Protein AF-A0A2G6KRS6-F1 (afdb_monomer)

Structure (mmCIF, N/CA/C/O backbone):
data_AF-A0A2G6KRS6-F1
#
_entry.id   AF-A0A2G6KRS6-F1
#
loop_
_atom_site.group_PDB
_atom_site.id
_atom_site.type_symbol
_atom_site.label_atom_id
_atom_site.label_alt_id
_atom_site.label_comp_id
_atom_site.label_asym_id
_atom_site.label_entity_id
_atom_site.label_seq_id
_atom_site.pdbx_PDB_ins_code
_atom_site.Cartn_x
_atom_site.Cartn_y
_atom_site.Cartn_z
_atom_site.occupancy
_atom_site.B_iso_or_equiv
_atom_site.auth_seq_id
_atom_site.auth_comp_id
_atom_site.auth_asym_id
_atom_site.auth_atom_id
_atom_site.pdbx_PDB_model_num
ATOM 1 N N . MET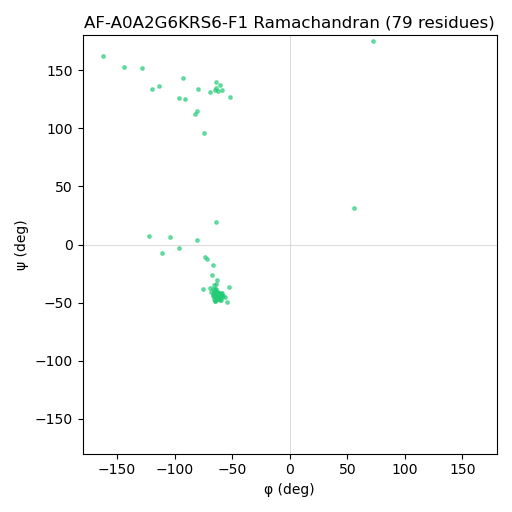 A 1 1 ? 8.171 -13.575 -4.978 1.00 51.16 1 MET A N 1
ATOM 2 C CA . MET A 1 1 ? 8.142 -12.100 -5.113 1.00 51.16 1 MET A CA 1
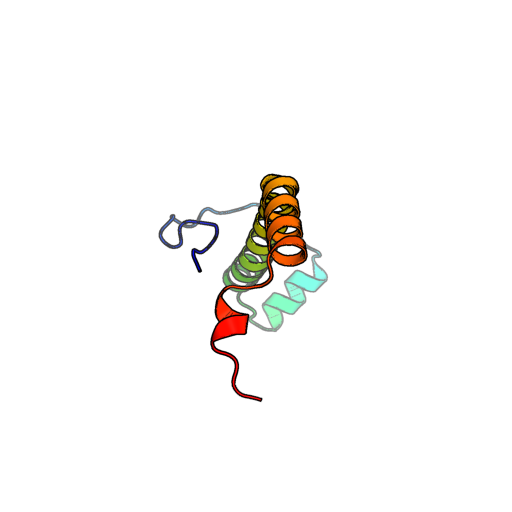ATOM 3 C C . MET A 1 1 ? 8.368 -11.506 -3.737 1.00 51.16 1 MET A C 1
ATOM 5 O O . MET A 1 1 ? 7.569 -11.790 -2.851 1.00 51.16 1 MET A O 1
ATOM 9 N N . GLN A 1 2 ? 9.467 -10.777 -3.531 1.00 56.69 2 GLN A N 1
ATOM 10 C CA . GLN A 1 2 ? 9.731 -10.135 -2.241 1.00 56.69 2 GLN A CA 1
ATOM 11 C C . GLN A 1 2 ? 8.584 -9.172 -1.917 1.00 56.69 2 GLN A C 1
ATOM 13 O O . GLN A 1 2 ? 8.111 -8.426 -2.777 1.00 56.69 2 GLN A O 1
ATOM 18 N N . ALA A 1 3 ? 8.074 -9.242 -0.691 1.00 62.44 3 ALA A N 1
ATOM 19 C CA . ALA A 1 3 ? 7.234 -8.180 -0.176 1.00 62.44 3 ALA A CA 1
ATOM 20 C C . ALA A 1 3 ? 8.101 -6.916 -0.145 1.00 62.44 3 ALA A C 1
ATOM 22 O O . ALA A 1 3 ? 9.239 -6.971 0.301 1.00 62.44 3 ALA A O 1
ATOM 23 N N . GLY A 1 4 ? 7.593 -5.798 -0.652 1.00 76.31 4 GLY A N 1
ATOM 24 C CA . GLY A 1 4 ? 8.301 -4.518 -0.682 1.00 76.31 4 GLY A CA 1
ATOM 25 C C . GLY A 1 4 ? 8.620 -3.898 0.684 1.00 76.31 4 GLY A C 1
ATOM 26 O O . GLY A 1 4 ? 8.769 -2.683 0.766 1.00 76.31 4 GLY A O 1
ATOM 27 N N . PHE A 1 5 ? 8.605 -4.695 1.751 1.00 86.06 5 PHE A N 1
ATOM 28 C CA . PHE A 1 5 ? 8.758 -4.341 3.155 1.00 86.06 5 PHE A CA 1
ATOM 29 C C . PHE A 1 5 ? 9.117 -5.608 3.957 1.00 86.06 5 PHE A C 1
ATOM 31 O O . PHE A 1 5 ? 8.893 -6.727 3.490 1.00 86.06 5 PHE A O 1
ATOM 38 N N . ASP A 1 6 ? 9.638 -5.429 5.172 1.00 90.81 6 ASP A N 1
ATOM 39 C CA . ASP A 1 6 ? 9.944 -6.523 6.099 1.00 90.81 6 ASP A CA 1
ATOM 40 C C . ASP A 1 6 ? 8.671 -7.005 6.834 1.00 90.81 6 ASP A C 1
ATOM 42 O O . ASP A 1 6 ? 8.099 -6.238 7.615 1.00 90.81 6 ASP A O 1
ATOM 46 N N . PRO A 1 7 ? 8.209 -8.257 6.626 1.00 87.94 7 PRO A N 1
ATOM 47 C CA . PRO A 1 7 ? 7.029 -8.793 7.304 1.00 87.94 7 PRO A CA 1
ATOM 48 C C . PRO A 1 7 ? 7.245 -9.089 8.797 1.00 87.94 7 PRO A C 1
ATOM 50 O O . PRO A 1 7 ? 6.266 -9.344 9.495 1.00 87.94 7 PRO A O 1
ATOM 53 N N . GLN A 1 8 ? 8.489 -9.092 9.285 1.00 90.94 8 GLN A N 1
ATOM 54 C CA . GLN A 1 8 ? 8.826 -9.312 10.698 1.00 90.94 8 GLN A CA 1
ATOM 55 C C . GLN A 1 8 ? 9.015 -8.004 11.475 1.00 90.94 8 GLN A C 1
ATOM 57 O O . GLN A 1 8 ? 9.213 -8.033 12.692 1.00 90.94 8 GLN A O 1
ATOM 62 N N . ALA A 1 9 ? 8.927 -6.854 10.802 1.00 92.31 9 ALA A N 1
ATOM 63 C CA . ALA A 1 9 ? 9.037 -5.564 11.459 1.00 92.31 9 ALA A CA 1
ATOM 64 C C . ALA A 1 9 ? 7.922 -5.391 12.515 1.00 92.31 9 ALA A C 1
ATOM 66 O O . ALA A 1 9 ? 6.758 -5.723 12.261 1.00 92.31 9 ALA A O 1
ATOM 67 N N . PRO A 1 10 ? 8.237 -4.852 13.708 1.00 92.75 10 PRO A N 1
ATOM 68 C CA . PRO A 1 10 ? 7.249 -4.673 14.762 1.00 92.75 10 PRO A CA 1
ATOM 69 C C . PRO A 1 10 ? 6.164 -3.679 14.337 1.00 92.75 10 PRO A C 1
ATOM 71 O O . PRO A 1 10 ? 6.444 -2.625 13.757 1.00 92.75 10 PRO A O 1
ATOM 74 N N . LYS A 1 11 ? 4.906 -3.983 14.680 1.00 90.38 11 LYS A N 1
ATOM 75 C CA . LYS A 1 11 ? 3.783 -3.084 14.396 1.00 90.38 11 LYS A CA 1
ATOM 76 C C . LYS A 1 11 ? 3.929 -1.792 15.190 1.00 90.38 11 LYS A C 1
ATOM 78 O O . LYS A 1 11 ? 4.136 -1.808 16.402 1.00 90.38 11 LYS A O 1
ATOM 83 N N . LYS A 1 12 ? 3.746 -0.666 14.505 1.00 91.62 12 LYS A N 1
ATOM 84 C CA . LYS A 1 12 ? 3.733 0.665 15.109 1.00 91.62 12 LYS A CA 1
ATOM 85 C C . LYS A 1 12 ? 2.339 1.267 14.991 1.00 91.62 12 LYS A C 1
ATOM 87 O O . LYS A 1 12 ? 1.714 1.180 13.937 1.00 91.62 12 LYS A O 1
ATOM 92 N N . ALA A 1 13 ? 1.857 1.887 16.066 1.00 92.50 13 ALA A N 1
ATOM 93 C CA . ALA A 1 13 ? 0.613 2.644 16.021 1.00 92.50 13 ALA A CA 1
ATOM 94 C C . ALA A 1 13 ? 0.759 3.842 15.069 1.00 92.50 13 ALA A C 1
ATOM 96 O O . ALA A 1 13 ? 1.759 4.562 15.113 1.00 92.50 13 ALA A O 1
ATOM 97 N N . ALA A 1 14 ? -0.248 4.053 14.225 1.00 89.25 14 ALA A N 1
ATOM 98 C CA . ALA A 1 14 ? -0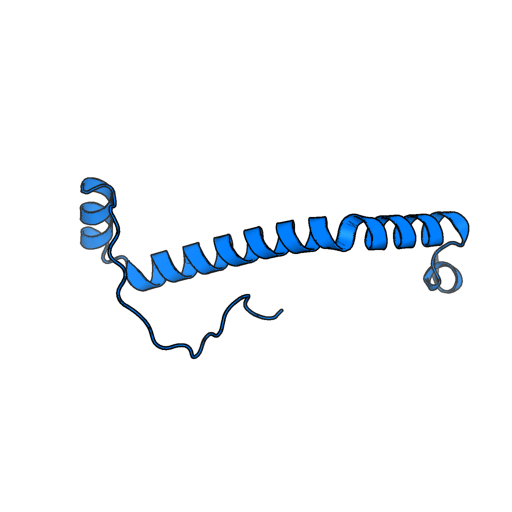.339 5.191 13.321 1.00 89.25 14 ALA A CA 1
ATOM 99 C C . ALA A 1 14 ? -1.607 5.988 13.643 1.00 89.25 14 ALA A C 1
ATOM 101 O O . ALA A 1 14 ? -2.678 5.407 13.813 1.00 89.25 14 ALA A O 1
ATOM 102 N N . ASN A 1 15 ? -1.481 7.313 13.721 1.00 92.19 15 ASN A N 1
ATOM 103 C CA . ASN A 1 15 ? -2.621 8.216 13.853 1.00 92.19 15 ASN A CA 1
ATOM 104 C C . ASN A 1 15 ? -3.073 8.632 12.451 1.00 92.19 15 ASN A C 1
ATOM 106 O O . ASN A 1 15 ? -2.261 9.121 11.668 1.00 92.19 15 ASN A O 1
ATOM 110 N N . LEU A 1 16 ? -4.352 8.431 12.134 1.00 90.56 16 LEU A N 1
ATOM 111 C CA . LEU A 1 16 ? -4.929 8.798 10.844 1.00 90.56 16 LEU A CA 1
ATOM 112 C C . LEU A 1 16 ? -6.363 9.306 10.990 1.00 90.56 16 LEU A C 1
ATOM 114 O O . LEU A 1 16 ? -7.089 8.918 11.905 1.00 90.56 16 LEU A O 1
ATOM 118 N N . SER A 1 17 ? -6.771 10.153 10.050 1.00 94.56 17 SER A N 1
ATOM 119 C CA . SER A 1 17 ? -8.143 10.638 9.926 1.00 94.56 17 SER A CA 1
ATOM 120 C C . SER A 1 17 ? -8.897 9.788 8.905 1.00 94.56 17 SER A C 1
ATOM 122 O O . SER A 1 17 ? -8.451 9.631 7.772 1.00 94.56 17 SER A O 1
ATOM 124 N N . ILE A 1 18 ? -10.044 9.236 9.304 1.00 94.44 18 ILE A N 1
ATOM 125 C CA . ILE A 1 18 ? -10.948 8.460 8.443 1.00 94.44 18 ILE A CA 1
ATOM 126 C C . ILE A 1 18 ? -12.356 9.038 8.586 1.00 94.44 18 ILE A C 1
ATOM 128 O O . ILE A 1 18 ? -12.709 9.572 9.638 1.00 94.44 18 ILE A O 1
ATOM 132 N N . ASN A 1 19 ? -13.171 8.912 7.537 1.00 97.56 19 ASN A N 1
ATOM 133 C CA . ASN A 1 19 ? -14.596 9.217 7.597 1.00 97.56 19 ASN A CA 1
ATOM 134 C C . ASN A 1 19 ? -15.272 8.486 8.780 1.00 97.56 19 ASN A C 1
ATOM 136 O O . ASN A 1 19 ? -15.156 7.267 8.930 1.00 97.56 19 ASN A O 1
ATOM 140 N N . SER A 1 20 ? -15.974 9.243 9.622 1.00 97.06 20 SER A N 1
ATOM 141 C CA . SER A 1 20 ? -16.556 8.739 10.870 1.00 97.06 20 SER A CA 1
ATOM 142 C C . SER A 1 20 ? -17.682 7.725 10.651 1.00 97.06 20 SER A C 1
ATOM 144 O O . SER A 1 20 ? -17.739 6.731 11.374 1.00 97.06 20 SER A O 1
ATOM 146 N N . ASP A 1 21 ? -18.535 7.925 9.643 1.00 98.06 21 ASP A N 1
ATOM 147 C CA . ASP A 1 21 ? -19.616 6.993 9.291 1.00 98.06 21 ASP A CA 1
ATOM 148 C C . ASP A 1 21 ? -19.056 5.660 8.776 1.00 98.06 21 ASP A C 1
ATOM 150 O O . ASP A 1 21 ? -19.456 4.587 9.232 1.00 98.06 21 ASP A O 1
ATOM 154 N N . LEU A 1 22 ? -18.046 5.712 7.903 1.00 97.06 22 LEU A N 1
ATOM 155 C CA . LEU A 1 22 ? -17.352 4.515 7.428 1.00 97.06 22 LEU A CA 1
ATOM 15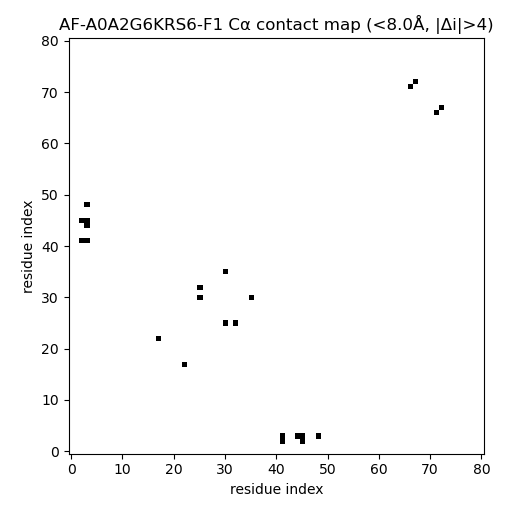6 C C . LEU A 1 22 ? -16.733 3.727 8.589 1.00 97.06 22 LEU A C 1
ATOM 158 O O . LEU A 1 22 ? -16.860 2.504 8.643 1.00 97.06 22 LEU A O 1
ATOM 162 N N . LEU A 1 23 ? -16.090 4.418 9.536 1.00 95.75 23 LEU A N 1
ATOM 163 C CA . LEU A 1 23 ? -15.507 3.782 10.715 1.00 95.75 23 LEU A CA 1
ATOM 164 C C . LEU A 1 23 ? -16.581 3.126 11.594 1.00 95.75 23 LEU A C 1
ATOM 166 O O . LEU A 1 23 ? -16.378 2.006 12.071 1.00 95.75 23 LEU A O 1
ATOM 170 N N . ALA A 1 24 ? -17.719 3.793 11.795 1.00 97.38 24 ALA A N 1
ATOM 171 C CA . ALA A 1 24 ? -18.840 3.248 12.556 1.00 97.38 24 ALA A CA 1
ATOM 172 C C . ALA A 1 24 ? -19.412 1.985 11.891 1.00 97.38 24 ALA A C 1
ATOM 174 O O . ALA A 1 24 ? -19.580 0.963 12.560 1.00 97.38 24 ALA A O 1
ATOM 175 N N . LYS A 1 25 ? -19.619 2.016 10.569 1.00 97.88 25 LYS A N 1
ATOM 176 C CA . LYS A 1 25 ? -20.075 0.863 9.775 1.00 97.88 25 LYS A CA 1
ATOM 177 C C . LYS A 1 25 ? -19.075 -0.291 9.798 1.00 97.88 25 LYS A C 1
ATOM 179 O O . LYS A 1 25 ? -19.458 -1.439 9.989 1.00 97.88 25 LYS A O 1
ATOM 184 N N . ALA A 1 26 ? -17.781 -0.009 9.663 1.00 96.94 26 ALA A N 1
ATOM 185 C CA . ALA A 1 26 ? -16.756 -1.047 9.729 1.00 96.94 26 ALA A CA 1
ATOM 186 C C . ALA A 1 26 ? -16.741 -1.740 11.102 1.00 96.94 26 ALA A C 1
ATOM 188 O O . ALA A 1 26 ? -16.647 -2.966 11.180 1.00 96.94 26 ALA A O 1
ATOM 189 N N . ARG A 1 27 ? -16.895 -0.966 12.187 1.00 95.31 27 ARG A N 1
ATOM 190 C CA . ARG A 1 27 ? -16.990 -1.501 13.552 1.00 95.31 27 ARG A CA 1
ATOM 191 C C . ARG A 1 27 ? -18.255 -2.330 13.766 1.00 95.31 27 ARG A C 1
ATOM 193 O O . ARG A 1 27 ? -18.153 -3.408 14.347 1.00 95.31 27 ARG A O 1
ATOM 200 N N . SER A 1 28 ? -19.418 -1.874 13.294 1.00 97.88 28 SER A N 1
ATOM 201 C CA . SER A 1 28 ? -20.676 -2.627 13.438 1.00 97.88 28 SER A CA 1
ATOM 202 C C . SER A 1 28 ? -20.642 -3.956 12.680 1.00 97.88 28 SER A C 1
ATOM 204 O O . SER A 1 28 ? -21.151 -4.962 13.173 1.00 97.88 28 SER A O 1
ATOM 206 N N . LEU A 1 29 ? -19.953 -3.986 11.537 1.00 98.12 29 LEU A N 1
ATOM 207 C CA . LEU A 1 29 ? -19.703 -5.187 10.738 1.00 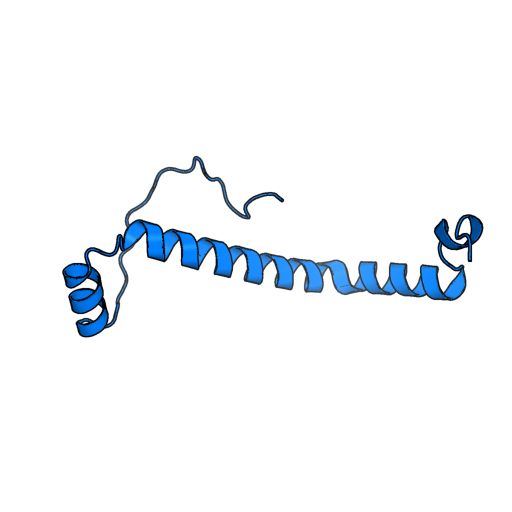98.12 29 LEU A CA 1
ATOM 208 C C . LEU A 1 29 ? -18.542 -6.051 11.263 1.00 98.12 29 LEU A C 1
ATOM 210 O O . LEU A 1 29 ? -18.201 -7.052 10.638 1.00 98.12 29 LEU A O 1
ATOM 214 N N . LYS A 1 30 ? -17.929 -5.693 12.403 1.00 96.56 30 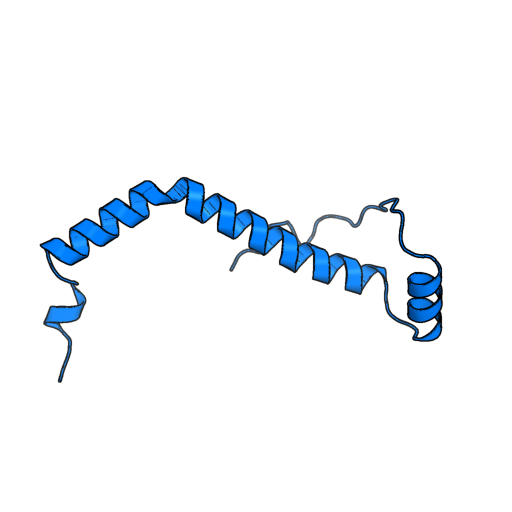LYS A N 1
ATOM 215 C CA . LYS A 1 30 ? -16.787 -6.402 13.014 1.00 96.56 30 LYS A CA 1
ATOM 216 C C . LYS A 1 30 ? -15.581 -6.557 12.074 1.00 96.56 30 LYS A C 1
ATOM 218 O O . LYS A 1 30 ? -14.822 -7.519 12.181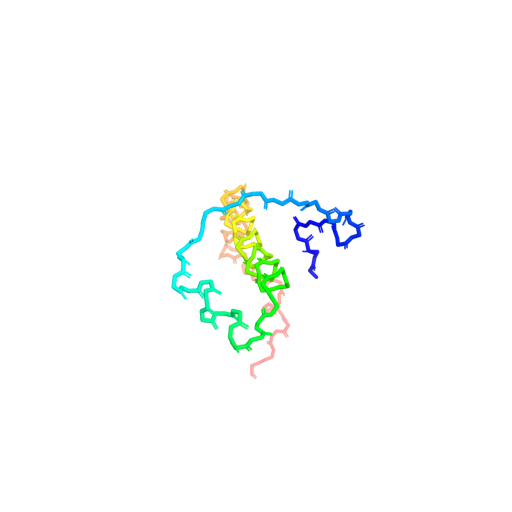 1.00 96.56 30 LYS A O 1
ATOM 223 N N . ILE A 1 31 ? -15.378 -5.603 11.167 1.00 96.81 31 ILE A N 1
ATOM 224 C CA . ILE A 1 31 ? -14.226 -5.595 10.263 1.00 96.81 31 ILE A CA 1
ATOM 225 C C . ILE A 1 31 ? -12.955 -5.316 11.070 1.00 96.81 31 ILE A C 1
ATOM 227 O O . ILE A 1 31 ? -12.880 -4.354 11.839 1.00 96.81 31 ILE A O 1
ATOM 231 N N . ASN A 1 32 ? -11.921 -6.134 10.863 1.00 95.12 32 ASN A N 1
ATOM 232 C CA . ASN A 1 32 ? -10.611 -5.900 11.460 1.00 95.12 32 ASN A CA 1
ATOM 233 C C . ASN A 1 32 ? -9.907 -4.744 10.734 1.00 95.12 32 ASN A C 1
ATOM 235 O O . ASN A 1 32 ? -9.274 -4.931 9.692 1.00 95.12 32 ASN A O 1
ATOM 239 N N . LEU A 1 33 ? -10.029 -3.541 11.297 1.00 92.88 33 LEU A N 1
ATOM 240 C CA . LEU A 1 33 ? -9.510 -2.313 10.698 1.00 92.88 33 LEU A CA 1
ATOM 241 C C . LEU A 1 33 ? -7.995 -2.366 10.467 1.00 92.88 33 LEU A C 1
ATOM 243 O O . LEU A 1 33 ? -7.529 -1.957 9.408 1.00 92.88 33 LEU A O 1
ATOM 247 N N . SER A 1 34 ? -7.235 -2.897 11.429 1.00 91.31 34 SER A N 1
ATOM 248 C CA . SER A 1 34 ? -5.775 -2.976 11.325 1.00 91.31 34 SER A CA 1
ATOM 249 C C . SER A 1 34 ? -5.349 -3.894 10.184 1.00 91.31 34 SER A C 1
ATOM 251 O O . SER A 1 34 ? -4.552 -3.476 9.351 1.00 91.31 34 SER A O 1
ATOM 253 N N . ALA A 1 35 ? -5.917 -5.101 10.102 1.00 92.94 35 ALA A N 1
ATOM 254 C CA . ALA A 1 35 ? -5.591 -6.047 9.036 1.00 92.94 35 ALA A CA 1
ATOM 255 C C . ALA A 1 35 ? -6.022 -5.528 7.653 1.00 92.94 35 ALA A C 1
ATOM 257 O O . ALA A 1 35 ? -5.300 -5.688 6.672 1.00 92.94 35 ALA A O 1
ATOM 258 N N . THR A 1 36 ? -7.179 -4.863 7.585 1.00 95.50 36 THR A N 1
ATOM 259 C CA . THR A 1 36 ? -7.701 -4.283 6.337 1.00 95.50 36 THR A CA 1
ATOM 260 C C . THR A 1 36 ? -6.802 -3.155 5.832 1.00 95.50 36 THR A C 1
ATOM 262 O O . THR A 1 36 ? -6.442 -3.134 4.656 1.00 95.50 36 THR A O 1
ATOM 265 N N . LEU A 1 37 ? -6.408 -2.237 6.722 1.00 94.00 37 LEU A N 1
ATOM 266 C CA . LEU A 1 37 ? -5.501 -1.138 6.393 1.00 94.00 37 LEU A CA 1
ATOM 267 C C . LEU A 1 37 ? -4.130 -1.662 5.955 1.00 94.00 37 LEU A C 1
ATOM 269 O O . LEU A 1 37 ? -3.599 -1.212 4.945 1.00 94.00 37 LEU A O 1
ATOM 273 N N . GLU A 1 38 ? -3.580 -2.629 6.688 1.00 93.50 38 GLU A N 1
ATOM 274 C CA . GLU A 1 38 ? -2.288 -3.243 6.382 1.00 93.50 38 GLU A CA 1
ATOM 275 C C . GLU A 1 38 ? -2.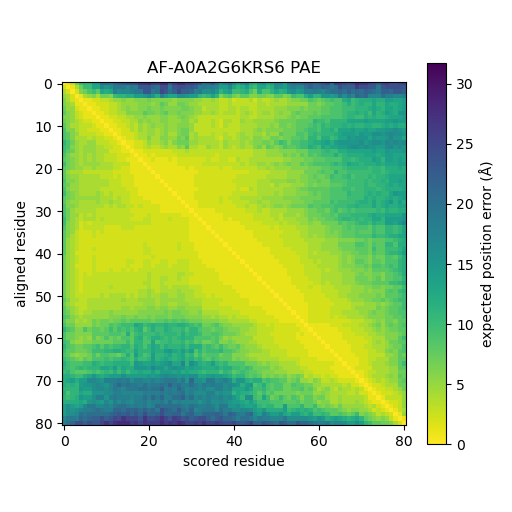307 -3.914 5.002 1.00 93.50 38 GLU A C 1
ATOM 277 O O . GLU A 1 38 ? -1.454 -3.621 4.168 1.00 93.50 38 GLU A O 1
ATOM 282 N N . HIS A 1 39 ? -3.333 -4.713 4.692 1.00 93.56 39 HIS A N 1
ATOM 283 C CA . HIS A 1 39 ? -3.479 -5.328 3.371 1.00 93.56 39 HIS A CA 1
ATOM 284 C C . HIS A 1 39 ? -3.596 -4.288 2.244 1.00 93.56 39 HIS A C 1
ATOM 286 O O . HIS A 1 39 ? -2.926 -4.407 1.215 1.00 93.56 39 HIS A O 1
ATOM 292 N N . ALA A 1 40 ? -4.414 -3.248 2.435 1.00 94.62 40 ALA A N 1
ATOM 293 C CA . ALA A 1 40 ? -4.558 -2.176 1.453 1.00 94.62 40 ALA A CA 1
ATOM 294 C C . ALA A 1 40 ? -3.226 -1.442 1.213 1.00 94.62 40 ALA A C 1
ATOM 296 O O . ALA A 1 40 ? -2.856 -1.199 0.062 1.00 94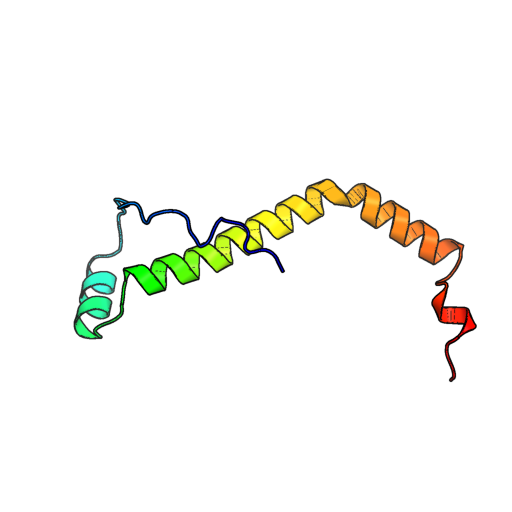.62 40 ALA A O 1
ATOM 297 N N . LEU A 1 41 ? -2.473 -1.152 2.278 1.00 94.38 41 LEU A N 1
ATOM 298 C CA . LEU A 1 41 ? -1.153 -0.527 2.183 1.00 94.38 41 LEU A CA 1
ATOM 299 C C . LEU A 1 41 ? -0.147 -1.414 1.452 1.00 94.38 41 LEU A C 1
ATOM 301 O O . LEU A 1 41 ? 0.575 -0.912 0.597 1.00 94.38 41 LEU A O 1
ATOM 305 N N . ILE A 1 42 ? -0.130 -2.724 1.713 1.00 94.06 42 ILE A N 1
ATOM 306 C CA . ILE A 1 42 ? 0.754 -3.669 1.012 1.00 94.06 42 ILE A CA 1
ATOM 307 C C . ILE A 1 42 ? 0.543 -3.596 -0.502 1.00 94.06 42 ILE A C 1
ATOM 309 O O . ILE A 1 42 ? 1.514 -3.557 -1.262 1.00 94.06 42 ILE A O 1
ATOM 313 N N . VAL A 1 43 ? -0.715 -3.571 -0.947 1.00 94.31 43 VAL A N 1
ATOM 314 C CA . VAL A 1 43 ? -1.049 -3.473 -2.374 1.00 94.31 43 VAL A CA 1
ATOM 315 C C . VAL A 1 43 ? -0.571 -2.139 -2.950 1.00 94.31 43 VAL A C 1
ATOM 317 O O . VAL A 1 43 ? 0.099 -2.130 -3.981 1.00 94.31 43 VAL A O 1
ATOM 320 N N . GLN A 1 44 ? -0.852 -1.024 -2.270 1.00 95.56 44 GLN A N 1
ATOM 321 C CA . GLN A 1 44 ? -0.454 0.308 -2.739 1.00 95.56 44 GLN A CA 1
ATOM 322 C C . GLN A 1 44 ? 1.068 0.484 -2.796 1.00 95.56 44 GLN A C 1
ATOM 324 O O . GLN A 1 44 ? 1.591 0.953 -3.805 1.00 95.56 44 GLN A O 1
ATOM 329 N N . VAL A 1 45 ? 1.794 0.039 -1.766 1.00 94.56 45 VAL A N 1
ATOM 330 C CA . VAL A 1 45 ? 3.264 0.095 -1.720 1.00 94.56 45 VAL A CA 1
ATOM 331 C C . VAL A 1 45 ? 3.874 -0.731 -2.849 1.00 94.56 45 VAL A C 1
ATOM 333 O O . VAL A 1 45 ? 4.756 -0.246 -3.554 1.00 94.56 45 VAL A O 1
ATOM 336 N N . ARG A 1 46 ? 3.374 -1.952 -3.075 1.00 92.44 46 ARG A N 1
ATOM 337 C CA . ARG A 1 46 ? 3.840 -2.808 -4.176 1.00 92.44 46 ARG A CA 1
ATOM 338 C C . ARG A 1 46 ? 3.622 -2.163 -5.540 1.00 92.44 46 ARG A C 1
ATOM 340 O O . ARG A 1 46 ? 4.502 -2.248 -6.393 1.00 92.44 46 ARG A O 1
ATOM 347 N N . ASN A 1 47 ? 2.466 -1.537 -5.748 1.00 93.50 47 ASN A N 1
ATOM 348 C CA . ASN A 1 47 ? 2.171 -0.850 -7.001 1.00 93.50 47 ASN A CA 1
ATOM 349 C C . ASN A 1 47 ? 3.111 0.343 -7.201 1.00 93.50 47 ASN A C 1
ATOM 351 O O . ASN A 1 47 ? 3.747 0.437 -8.245 1.00 93.50 47 ASN A O 1
ATOM 355 N N . ALA A 1 48 ? 3.280 1.189 -6.183 1.00 94.50 48 ALA A N 1
ATOM 356 C CA . ALA A 1 48 ? 4.177 2.341 -6.253 1.00 94.50 48 ALA A CA 1
ATOM 357 C C . ALA A 1 48 ? 5.633 1.932 -6.535 1.00 94.50 48 ALA A C 1
ATOM 359 O O . ALA A 1 48 ? 6.292 2.521 -7.389 1.00 94.50 48 ALA A O 1
ATOM 360 N N . GLN A 1 49 ? 6.129 0.886 -5.870 1.00 93.12 49 GLN A N 1
ATOM 361 C CA . GLN A 1 49 ? 7.477 0.364 -6.110 1.00 93.12 49 GLN A CA 1
ATOM 362 C C . GLN A 1 49 ? 7.638 -0.222 -7.511 1.00 93.12 49 GLN A C 1
ATOM 364 O O . GLN A 1 49 ? 8.678 -0.028 -8.130 1.00 93.12 49 GLN A O 1
ATOM 369 N N . ARG A 1 50 ? 6.619 -0.924 -8.022 1.00 91.94 50 ARG A N 1
ATOM 370 C CA . ARG A 1 50 ? 6.636 -1.456 -9.388 1.00 91.94 50 ARG A CA 1
ATOM 371 C C . ARG A 1 50 ? 6.734 -0.335 -10.413 1.00 91.94 50 ARG A C 1
ATOM 373 O O . ARG A 1 50 ? 7.529 -0.449 -11.338 1.00 91.94 50 ARG A O 1
ATOM 380 N N . GLU A 1 51 ? 5.932 0.714 -10.262 1.00 93.62 51 GLU A N 1
ATOM 381 C CA . GLU A 1 51 ? 5.958 1.839 -11.199 1.00 93.62 51 GLU A CA 1
ATOM 382 C C . GLU A 1 51 ? 7.296 2.579 -11.138 1.00 93.62 51 GLU A C 1
ATOM 384 O O . GLU A 1 51 ? 7.899 2.817 -12.180 1.00 93.62 51 GLU A O 1
ATOM 389 N N . LYS A 1 52 ? 7.838 2.799 -9.934 1.00 94.06 52 LYS A N 1
ATOM 390 C CA . LYS A 1 52 ? 9.183 3.364 -9.762 1.00 94.06 52 LYS A CA 1
ATOM 391 C C . LYS A 1 52 ? 10.261 2.504 -10.425 1.00 94.06 52 LYS A C 1
ATOM 393 O O . LYS A 1 52 ? 11.103 3.024 -11.144 1.00 94.06 52 LYS A O 1
ATOM 398 N N . TRP A 1 53 ? 10.209 1.185 -10.234 1.00 94.31 53 TRP A N 1
ATOM 399 C CA . TRP A 1 53 ? 11.168 0.266 -10.847 1.00 94.31 53 TRP A CA 1
ATOM 400 C C . TRP A 1 53 ? 11.092 0.298 -12.377 1.00 94.31 53 TRP A C 1
ATOM 402 O O . TRP A 1 53 ? 12.126 0.313 -13.038 1.00 94.31 53 TRP A O 1
ATOM 412 N N . LYS A 1 54 ? 9.882 0.339 -12.950 1.00 93.50 54 LYS A N 1
ATOM 413 C CA . LYS A 1 54 ? 9.704 0.461 -14.404 1.00 93.50 54 LYS A CA 1
ATOM 414 C C . LYS A 1 54 ? 10.307 1.753 -14.940 1.00 93.50 54 LYS A C 1
ATOM 416 O O . LYS A 1 54 ? 10.937 1.720 -15.989 1.00 93.50 54 LYS A O 1
ATOM 421 N N . GLU A 1 55 ? 10.108 2.865 -14.238 1.00 94.31 55 GLU A N 1
ATOM 422 C CA . GLU A 1 55 ? 10.677 4.157 -14.621 1.00 94.31 55 GLU A CA 1
ATOM 423 C C . GLU A 1 55 ? 12.210 4.123 -14.565 1.00 94.31 55 GLU A C 1
ATOM 425 O O . GLU A 1 55 ? 12.866 4.474 -15.541 1.00 94.31 55 GLU A O 1
ATOM 430 N N . GLU A 1 56 ? 12.778 3.595 -13.477 1.00 94.69 56 GLU A N 1
ATOM 431 C CA . GLU A 1 56 ? 14.229 3.452 -13.295 1.00 94.69 56 GLU A CA 1
ATOM 432 C C . GLU A 1 56 ? 14.882 2.513 -14.326 1.00 94.69 56 GLU A C 1
ATOM 434 O O . GLU A 1 56 ? 16.043 2.702 -14.680 1.00 94.69 56 GLU A O 1
ATOM 439 N N . ASN A 1 57 ? 14.160 1.498 -14.812 1.00 94.69 57 ASN A N 1
ATOM 440 C CA . ASN A 1 57 ? 14.691 0.480 -15.729 1.00 94.69 57 ASN A CA 1
ATOM 441 C C . ASN A 1 57 ? 14.246 0.685 -17.180 1.00 94.69 57 ASN A C 1
ATOM 443 O O . ASN A 1 57 ? 14.524 -0.168 -18.024 1.00 94.69 57 ASN A O 1
ATOM 447 N N . LYS A 1 58 ? 13.568 1.795 -17.484 1.00 94.75 58 LYS A N 1
ATOM 448 C CA . LYS A 1 58 ? 12.987 2.050 -18.804 1.00 94.75 58 LYS A CA 1
ATOM 449 C C . LYS A 1 58 ? 14.022 1.939 -19.922 1.00 94.75 58 LYS A C 1
ATOM 451 O O . LYS A 1 58 ? 13.812 1.183 -20.862 1.00 94.75 58 LYS A O 1
ATOM 456 N N . ASP A 1 59 ? 15.167 2.600 -19.772 1.00 93.75 59 ASP A N 1
ATOM 457 C CA . ASP A 1 59 ? 16.215 2.600 -20.799 1.00 93.75 59 ASP A CA 1
ATOM 458 C C . ASP A 1 59 ? 16.803 1.201 -21.035 1.00 93.75 59 ASP A C 1
ATOM 460 O O . ASP A 1 59 ? 17.065 0.814 -22.174 1.00 93.75 59 ASP A O 1
ATOM 464 N N . ALA A 1 60 ? 16.975 0.416 -19.967 1.00 92.25 60 ALA A N 1
ATOM 465 C CA . ALA A 1 60 ? 17.467 -0.957 -20.058 1.00 92.25 60 ALA A CA 1
ATOM 466 C C . ALA A 1 60 ? 16.446 -1.883 -20.737 1.00 92.25 60 ALA A C 1
ATOM 468 O O . ALA A 1 60 ? 16.821 -2.715 -21.563 1.00 92.25 60 ALA A O 1
ATOM 469 N N . ILE A 1 61 ? 15.159 -1.716 -20.420 1.00 92.44 61 ILE A N 1
ATOM 470 C CA . ILE A 1 61 ? 14.060 -2.443 -21.065 1.00 92.44 61 ILE A CA 1
ATOM 471 C C . ILE A 1 61 ? 14.002 -2.084 -22.555 1.00 92.44 61 ILE A C 1
ATOM 473 O O . ILE A 1 61 ? 13.950 -2.981 -23.393 1.00 92.44 61 ILE A O 1
ATOM 477 N N . ASP A 1 62 ? 14.089 -0.800 -22.900 1.00 94.06 62 ASP A N 1
ATOM 478 C CA . ASP A 1 62 ? 14.060 -0.331 -24.288 1.00 94.06 62 ASP A CA 1
ATOM 479 C C . ASP A 1 62 ? 15.286 -0.799 -25.087 1.00 94.06 62 ASP A C 1
ATOM 481 O O . ASP A 1 62 ? 15.184 -1.077 -26.283 1.00 94.06 62 ASP A O 1
ATOM 485 N N . ALA A 1 63 ? 16.459 -0.891 -24.456 1.00 92.75 63 ALA A N 1
ATOM 486 C CA . ALA A 1 63 ? 17.652 -1.463 -25.079 1.00 92.75 63 ALA A CA 1
ATOM 487 C C . ALA A 1 63 ? 17.493 -2.970 -25.337 1.00 92.75 63 ALA A C 1
ATOM 489 O O . ALA A 1 63 ? 17.833 -3.451 -26.417 1.00 92.75 63 ALA A O 1
ATOM 490 N N . LEU A 1 64 ? 16.935 -3.710 -24.374 1.00 90.06 64 LEU A N 1
ATOM 491 C CA . LEU A 1 64 ? 16.691 -5.145 -24.512 1.00 90.06 64 LEU A CA 1
ATOM 492 C C . LEU A 1 64 ? 15.640 -5.449 -25.587 1.00 90.06 64 LEU A C 1
ATOM 494 O O . LEU A 1 64 ? 15.828 -6.370 -26.380 1.00 90.06 64 LEU A O 1
ATOM 498 N N . ASN A 1 65 ? 14.562 -4.662 -25.637 1.00 91.31 65 ASN A N 1
ATOM 499 C CA . ASN A 1 65 ? 13.523 -4.789 -26.659 1.00 91.31 65 ASN A CA 1
ATOM 500 C C . ASN A 1 65 ? 14.110 -4.594 -28.062 1.00 91.31 65 ASN A C 1
ATOM 502 O O . ASN A 1 65 ? 13.909 -5.447 -28.923 1.00 91.31 65 ASN A O 1
ATOM 506 N N . ARG A 1 66 ? 14.915 -3.539 -28.259 1.00 92.88 66 ARG A N 1
ATOM 507 C CA . ARG A 1 66 ? 15.617 -3.288 -29.528 1.00 92.88 66 ARG A CA 1
ATOM 508 C C . ARG A 1 66 ? 16.526 -4.447 -29.928 1.00 92.88 66 ARG A C 1
ATOM 510 O O . ARG A 1 66 ? 16.480 -4.890 -31.068 1.00 92.88 66 ARG A O 1
ATOM 517 N N . LEU A 1 67 ? 17.295 -4.991 -28.984 1.00 90.94 67 LEU A N 1
ATOM 518 C CA . LEU A 1 67 ? 18.165 -6.137 -29.256 1.00 90.94 67 LEU A CA 1
ATOM 519 C C . LEU A 1 67 ? 17.368 -7.358 -29.751 1.00 90.94 67 LEU A C 1
ATOM 521 O O . LEU A 1 67 ? 17.809 -8.034 -30.679 1.00 90.94 67 LEU A O 1
ATOM 525 N N . GLY A 1 68 ? 16.207 -7.633 -29.151 1.00 89.12 68 GLY A N 1
ATOM 526 C CA . GLY A 1 68 ? 15.325 -8.727 -29.566 1.00 89.12 68 GLY A CA 1
ATOM 527 C C . GLY A 1 68 ? 14.667 -8.496 -30.929 1.00 89.12 68 GLY A C 1
ATOM 528 O O . GLY A 1 68 ? 14.547 -9.438 -31.706 1.00 89.12 68 GLY A O 1
ATOM 529 N N . GLU A 1 69 ? 14.286 -7.257 -31.246 1.00 89.81 69 GLU A N 1
ATOM 530 C CA . GLU A 1 69 ? 13.770 -6.884 -32.572 1.00 89.81 69 GLU A CA 1
ATOM 531 C C . GLU A 1 69 ? 14.831 -7.057 -33.668 1.00 89.81 69 GLU A C 1
ATOM 533 O O . GLU A 1 69 ? 14.528 -7.556 -34.749 1.00 89.81 69 GLU A O 1
ATOM 538 N N . GLU A 1 70 ? 16.079 -6.680 -33.382 1.00 90.06 70 GLU A N 1
ATOM 539 C CA . GLU A 1 70 ? 17.189 -6.758 -34.336 1.00 90.06 70 GLU A CA 1
ATOM 540 C C . GLU A 1 70 ? 17.703 -8.190 -34.549 1.00 90.06 70 GLU A C 1
ATOM 542 O O . GLU A 1 70 ? 18.061 -8.554 -35.668 1.00 90.06 70 GLU A O 1
ATOM 547 N N . ASN A 1 71 ? 17.765 -9.002 -33.487 1.00 89.06 71 ASN A N 1
ATOM 548 C CA . ASN A 1 71 ? 18.461 -10.298 -33.507 1.00 89.06 71 ASN A CA 1
ATOM 549 C C . ASN A 1 71 ? 17.521 -11.512 -33.422 1.00 89.06 71 ASN A C 1
ATOM 551 O O . ASN A 1 71 ? 17.980 -12.647 -33.562 1.00 89.06 71 ASN A O 1
ATOM 555 N N . GLY A 1 72 ? 16.222 -11.294 -33.195 1.00 85.44 72 GLY A N 1
ATOM 556 C CA . GLY A 1 72 ? 15.280 -12.355 -32.843 1.00 85.44 72 GLY A CA 1
ATOM 557 C C . GLY A 1 72 ? 15.483 -12.864 -31.412 1.00 85.44 72 GLY A C 1
ATOM 558 O O . GLY A 1 72 ? 16.400 -12.457 -30.691 1.00 85.44 72 GLY A O 1
ATOM 559 N N . LEU A 1 73 ? 14.609 -13.766 -30.964 1.00 86.88 73 LEU A N 1
ATOM 560 C CA . LEU A 1 73 ? 14.724 -14.378 -29.642 1.00 86.88 73 LEU A CA 1
ATOM 561 C C . LEU A 1 73 ? 15.501 -15.689 -29.737 1.00 86.88 73 LEU A C 1
ATOM 563 O O . LEU A 1 73 ? 15.294 -16.491 -30.643 1.00 86.88 73 LEU A O 1
ATOM 567 N N . PHE A 1 74 ? 16.321 -15.985 -28.726 1.00 83.50 74 PHE A N 1
ATOM 568 C CA . PHE A 1 74 ? 16.994 -17.286 -28.618 1.00 83.50 74 PHE A CA 1
ATOM 569 C C . PHE A 1 74 ? 16.012 -18.470 -28.720 1.00 83.50 74 PHE A C 1
ATOM 571 O O . PHE A 1 74 ? 16.313 -19.492 -29.334 1.00 83.50 74 PHE A O 1
ATOM 578 N N . SER A 1 75 ? 14.806 -18.317 -28.164 1.00 86.19 75 SER A N 1
ATOM 579 C CA . SER A 1 75 ? 13.749 -19.330 -28.215 1.00 86.19 75 SER A CA 1
ATOM 580 C C . SER A 1 75 ? 13.195 -19.588 -29.616 1.00 86.19 75 SER A C 1
ATOM 582 O O . SER A 1 75 ? 12.554 -20.616 -29.822 1.00 86.19 75 SER A O 1
ATOM 584 N N . ASP A 1 76 ? 13.415 -18.691 -30.577 1.00 85.69 76 ASP A N 1
ATOM 585 C CA . ASP A 1 76 ? 12.872 -18.845 -31.929 1.00 85.69 76 ASP A CA 1
ATOM 586 C C . ASP A 1 76 ? 13.519 -20.020 -32.671 1.00 85.69 76 ASP A C 1
ATOM 588 O O . ASP A 1 76 ? 12.863 -20.656 -33.487 1.00 85.69 76 ASP A O 1
ATOM 592 N N . SER A 1 77 ? 14.753 -20.396 -32.312 1.00 83.81 77 SER A N 1
ATOM 593 C CA . SER A 1 77 ? 15.437 -21.576 -32.870 1.00 83.81 77 SER A CA 1
ATOM 594 C C . SER A 1 77 ? 14.893 -22.918 -32.358 1.00 83.81 77 SER A C 1
ATOM 596 O O . SER A 1 77 ? 15.261 -23.964 -32.885 1.00 83.81 77 SER A O 1
ATOM 598 N N . PHE A 1 78 ? 14.039 -22.906 -31.329 1.00 87.06 78 PHE A N 1
ATOM 599 C CA . PHE A 1 78 ? 13.510 -24.108 -30.669 1.00 87.06 78 PHE A CA 1
ATOM 600 C C . PHE A 1 78 ? 11.980 -24.177 -30.695 1.00 87.06 78 PHE A C 1
ATOM 602 O O . PHE A 1 78 ? 11.385 -25.022 -30.027 1.00 87.06 78 PHE A O 1
ATOM 609 N N . ARG A 1 79 ? 11.325 -23.263 -31.417 1.00 83.81 79 ARG A N 1
ATOM 610 C CA . ARG A 1 79 ? 9.867 -23.216 -31.500 1.00 83.81 79 ARG A CA 1
ATOM 611 C C . ARG A 1 79 ? 9.394 -24.220 -32.557 1.00 83.81 79 ARG A C 1
ATOM 613 O O . ARG A 1 79 ? 9.655 -24.029 -33.740 1.00 83.81 79 ARG A O 1
ATOM 620 N N . GLU A 1 80 ? 8.712 -25.280 -32.132 1.00 78.50 80 GLU A N 1
ATOM 621 C CA . GLU A 1 80 ? 7.986 -26.185 -33.036 1.00 78.50 80 GLU A CA 1
ATOM 622 C C . GLU A 1 80 ? 6.635 -25.544 -33.415 1.00 78.50 80 GLU A C 1
ATOM 624 O O . GLU A 1 80 ? 5.959 -24.981 -32.548 1.00 78.50 80 GLU A O 1
ATOM 629 N N . PHE A 1 81 ? 6.284 -25.569 -34.706 1.00 76.12 81 PHE A N 1
ATOM 630 C CA . PHE A 1 81 ? 5.043 -25.013 -35.268 1.00 76.12 81 PHE A CA 1
ATOM 631 C C . PHE A 1 81 ? 3.983 -26.093 -35.480 1.00 76.12 81 PHE A C 1
ATOM 633 O O . PHE A 1 81 ? 4.365 -27.209 -35.900 1.00 76.12 81 PHE A O 1
#

Radius of gyration: 21.98 Å; Cα contacts (8 Å, |Δi|>4): 12; chains: 1; bounding box: 39×37×51 Å

Foldseek 3Di:
DDQPDDPPDDDDDDDDDDDPVVVVVCVVVVHPPVVVVVVVVSVVSVVVVVVVVCVVCVVVVVVVVVVCVVPPDPCVVVDDD

pLDDT: mean 90.7, std 8.09, range [51.16, 98.12]

Sequence (81 aa):
MQAGFDPQAPKKAANLSINSDLLAKARSLKINLSATLEHALIVQVRNAQREKWKEENKDAIDALNRLGEENGLFSDSFREF

Secondary structure (DSSP, 8-state):
---SS-TTSPP--------HHHHHHHHHTT--HHHHHHHHHHHHHHHHHHHHHHHHTHHHHHHHHHHHHHH--GGGGG---

Solvent-accessible surface area (backbone atoms only — not comparable to full-atom values): 5194 Å² total; per-residue (Å²): 131,83,66,92,60,73,90,81,60,80,91,72,93,78,93,80,90,71,63,66,68,61,52,51,53,37,53,76,69,67,52,60,61,66,64,53,51,51,54,54,47,54,55,52,51,44,51,54,52,50,53,50,50,50,64,77,41,40,68,61,51,54,51,51,51,50,51,37,73,74,70,50,58,83,65,64,85,72,62,84,132

Mean predicted aligned error: 6.96 Å